Protein AF-A0AA44S541-F1 (afdb_monomer_lite)

Radius of gyration: 18.78 Å; chains: 1; bounding box: 30×49×44 Å

Foldseek 3Di:
DVLLVCLQDPQEDEDEDPDPVRVVVSLVSSLVSVVVNVHRSVSYHYHYDDDDQDDPDPVVSVVVVVVVVVVQPVVNVVVVVCVVVPPDD

Sequence (89 aa):
TGRQFAAKNADAIFTHSNSLEETKAFYADVKSRAADEGRDPSSVRIFPGISPIVADTEEEAEKKYREFAELIPIENAVTYLARFFDDYD

Structure (mmCIF, N/CA/C/O backbone):
data_AF-A0AA44S541-F1
#
_entry.id   AF-A0AA44S541-F1
#
loop_
_atom_site.group_PDB
_atom_site.id
_atom_site.type_symbol
_atom_site.label_atom_id
_atom_site.label_alt_id
_atom_site.label_comp_id
_atom_site.label_asym_id
_atom_site.label_entity_id
_atom_site.label_seq_id
_atom_site.pdbx_PDB_ins_code
_atom_site.Cartn_x
_atom_site.Cartn_y
_atom_site.Cartn_z
_atom_site.occupancy
_atom_site.B_iso_or_equiv
_atom_site.auth_seq_id
_atom_site.auth_comp_id
_atom_site.auth_asym_id
_atom_site.auth_atom_id
_atom_site.pdbx_PDB_model_num
ATOM 1 N N . THR A 1 1 ? -6.603 15.313 12.447 1.00 88.38 1 THR A N 1
ATOM 2 C CA . THR A 1 1 ? -5.863 15.141 11.173 1.00 88.38 1 THR A CA 1
ATOM 3 C C . THR A 1 1 ? -6.704 14.317 10.211 1.00 88.38 1 THR A C 1
ATOM 5 O O . THR A 1 1 ? -7.639 13.664 10.668 1.00 88.38 1 THR A O 1
ATOM 8 N N . GLY A 1 2 ? -6.376 14.295 8.912 1.00 91.44 2 GLY A N 1
ATOM 9 C CA . GLY A 1 2 ? -7.083 13.444 7.939 1.00 91.44 2 GLY A CA 1
ATOM 10 C C . GLY A 1 2 ? -7.089 11.959 8.328 1.00 91.44 2 GLY A C 1
ATOM 11 O O . GLY A 1 2 ? -8.106 11.289 8.187 1.00 91.44 2 GLY A O 1
ATOM 12 N N . ARG A 1 3 ? -6.003 11.471 8.945 1.00 92.31 3 ARG A N 1
ATOM 13 C CA . ARG A 1 3 ? -5.918 10.093 9.459 1.00 92.31 3 ARG A CA 1
ATOM 14 C C . ARG A 1 3 ? -6.910 9.805 10.587 1.00 92.31 3 ARG A C 1
ATOM 16 O O . ARG A 1 3 ? -7.523 8.748 10.569 1.00 92.31 3 ARG A O 1
AT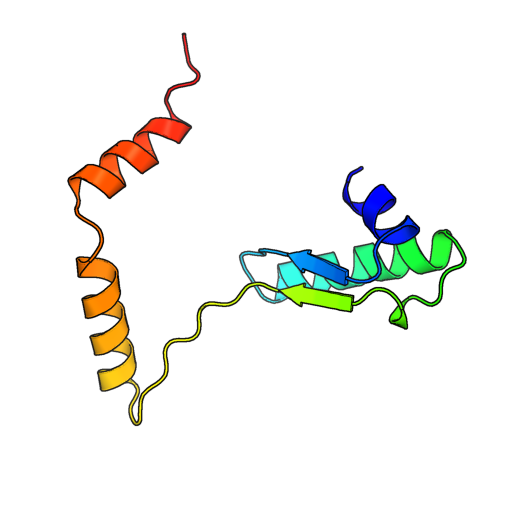OM 23 N N . GLN A 1 4 ? -7.113 10.737 11.524 1.00 95.88 4 GLN A N 1
ATOM 24 C CA . GLN A 1 4 ? -8.124 10.570 12.580 1.00 95.88 4 GLN A CA 1
ATOM 25 C C . GLN A 1 4 ? -9.536 10.504 11.993 1.00 95.88 4 GLN A C 1
ATOM 27 O O . GLN A 1 4 ? -10.325 9.635 12.348 1.00 95.88 4 GLN A O 1
ATOM 32 N N . PHE A 1 5 ? -9.838 11.406 11.057 1.00 96.00 5 PHE A N 1
ATOM 33 C CA . PHE A 1 5 ? -11.133 11.422 10.386 1.00 96.00 5 PHE A CA 1
ATOM 34 C C . PHE A 1 5 ? -11.390 10.109 9.633 1.00 96.00 5 PHE A C 1
ATOM 36 O O . PHE A 1 5 ? -12.466 9.529 9.759 1.00 96.00 5 PHE A O 1
ATOM 43 N N . ALA A 1 6 ? -10.394 9.608 8.900 1.00 94.69 6 ALA A N 1
ATOM 44 C CA . ALA A 1 6 ? -10.509 8.349 8.176 1.00 94.69 6 ALA A CA 1
ATOM 45 C C . ALA A 1 6 ? -10.627 7.142 9.123 1.00 94.69 6 ALA A C 1
ATOM 47 O O . ALA A 1 6 ? -11.484 6.293 8.910 1.00 94.69 6 ALA A O 1
ATOM 48 N N . ALA A 1 7 ? -9.850 7.085 10.207 1.00 95.69 7 ALA A N 1
ATOM 49 C CA . ALA A 1 7 ? -9.941 5.999 11.186 1.00 95.69 7 ALA A CA 1
ATOM 50 C C . ALA A 1 7 ? -11.338 5.891 11.822 1.00 95.69 7 ALA A C 1
ATOM 52 O O . ALA A 1 7 ? -11.839 4.787 12.034 1.00 95.69 7 ALA A O 1
ATOM 53 N N . LYS A 1 8 ? -12.003 7.028 12.053 1.00 96.69 8 LYS A N 1
ATOM 54 C CA . LYS A 1 8 ? -13.365 7.074 12.593 1.00 96.69 8 LYS A CA 1
ATOM 55 C C . LYS A 1 8 ? -14.447 6.684 11.581 1.00 96.69 8 LYS A C 1
ATOM 57 O O . LYS A 1 8 ? -15.415 6.040 11.965 1.00 96.69 8 LYS A O 1
ATOM 62 N N . ASN A 1 9 ? -14.306 7.081 10.315 1.00 96.94 9 ASN A N 1
ATOM 63 C CA . ASN A 1 9 ? -15.424 7.052 9.359 1.00 96.94 9 ASN A CA 1
ATOM 64 C C . ASN A 1 9 ? -15.241 6.098 8.172 1.00 96.94 9 ASN A C 1
ATOM 66 O O . ASN A 1 9 ? -16.225 5.734 7.541 1.00 96.94 9 ASN A O 1
ATOM 70 N N . ALA A 1 10 ? -14.011 5.730 7.812 1.00 96.81 10 ALA A N 1
ATOM 71 C CA . ALA A 1 10 ? -13.751 4.999 6.577 1.00 96.81 10 ALA A CA 1
ATOM 72 C C . ALA A 1 10 ? -13.894 3.486 6.769 1.00 96.81 10 ALA A C 1
ATOM 74 O O . ALA A 1 10 ? -13.403 2.927 7.753 1.00 96.81 10 ALA A O 1
ATOM 75 N N . ASP A 1 11 ? -14.498 2.820 5.789 1.00 96.94 11 ASP A N 1
ATOM 76 C CA . ASP A 1 11 ? -14.439 1.361 5.634 1.00 96.94 11 ASP A CA 1
ATOM 77 C C . ASP A 1 11 ? -13.185 0.930 4.865 1.00 96.94 11 ASP A C 1
ATOM 79 O O . ASP A 1 11 ? -12.650 -0.158 5.072 1.00 96.94 11 ASP A O 1
ATOM 83 N N . ALA A 1 12 ? -12.680 1.804 3.991 1.00 96.69 12 ALA A N 1
ATOM 84 C CA . ALA A 1 12 ? -11.465 1.590 3.224 1.00 96.69 12 ALA A CA 1
ATOM 85 C C . ALA A 1 12 ? -10.681 2.892 3.027 1.00 96.69 12 ALA A C 1
ATOM 87 O O . ALA A 1 12 ? -11.261 3.959 2.833 1.00 96.69 12 ALA A O 1
ATOM 88 N N . ILE A 1 13 ? -9.353 2.791 3.044 1.00 96.06 13 ILE A N 1
ATOM 89 C CA . ILE A 1 13 ? -8.429 3.905 2.832 1.00 96.06 13 ILE A CA 1
ATOM 90 C C . ILE A 1 13 ? -7.437 3.518 1.741 1.00 96.06 13 ILE A C 1
ATOM 92 O O . ILE A 1 13 ? -6.673 2.566 1.905 1.00 96.06 13 ILE A O 1
ATOM 96 N N . PHE A 1 14 ? -7.414 4.290 0.657 1.00 94.81 14 PHE A N 1
ATOM 97 C CA . PHE A 1 14 ? -6.347 4.229 -0.337 1.00 94.81 14 PHE A CA 1
ATOM 98 C C . PHE A 1 14 ? -5.161 5.062 0.140 1.00 94.81 14 PHE A C 1
ATOM 100 O O . PHE A 1 14 ? -5.336 6.191 0.598 1.00 94.81 14 PHE A O 1
ATOM 107 N N . THR A 1 15 ? -3.956 4.509 0.051 1.00 91.19 15 THR A N 1
ATOM 108 C CA . THR A 1 15 ? -2.732 5.192 0.481 1.00 91.19 15 THR A CA 1
ATOM 109 C C . THR A 1 15 ? -1.649 5.078 -0.579 1.00 91.19 15 THR A C 1
ATOM 111 O O . THR A 1 15 ? -1.564 4.068 -1.266 1.00 91.19 15 THR A O 1
ATOM 114 N N . HIS A 1 16 ? -0.822 6.109 -0.704 1.00 86.06 16 HIS A N 1
ATOM 115 C CA . HIS A 1 16 ? 0.403 6.075 -1.495 1.00 86.06 16 HIS A CA 1
ATOM 116 C C . HIS A 1 16 ? 1.555 6.412 -0.552 1.00 86.06 16 HIS A C 1
ATOM 118 O O . HIS A 1 16 ? 1.656 7.530 -0.054 1.00 86.06 16 HIS A O 1
ATOM 124 N N . SER A 1 17 ? 2.377 5.411 -0.260 1.00 84.06 17 SER A N 1
ATOM 125 C CA . SER A 1 17 ? 3.567 5.512 0.588 1.00 84.06 17 SER A CA 1
ATOM 126 C C . SER A 1 17 ? 4.778 5.087 -0.227 1.00 84.06 17 SER A C 1
ATOM 128 O O . SER A 1 17 ? 4.672 4.144 -1.011 1.00 84.06 17 SER A O 1
ATOM 130 N N . ASN A 1 18 ? 5.920 5.731 -0.014 1.00 85.56 18 ASN A N 1
ATOM 131 C CA . ASN A 1 18 ? 7.095 5.561 -0.870 1.00 85.56 18 ASN A CA 1
ATOM 132 C C . ASN A 1 18 ? 7.897 4.292 -0.549 1.00 85.56 18 ASN A C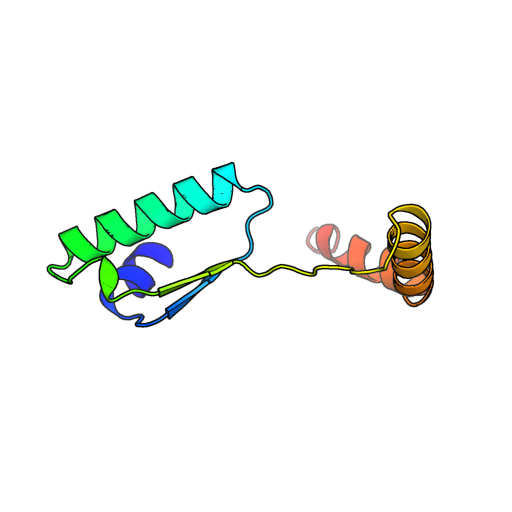 1
ATOM 134 O O . ASN A 1 18 ? 8.807 3.927 -1.288 1.00 85.56 18 ASN A O 1
ATOM 138 N N . SER A 1 19 ? 7.582 3.613 0.557 1.00 91.75 19 SER A N 1
ATOM 139 C CA . SER A 1 19 ? 8.228 2.362 0.948 1.00 91.75 19 SER A CA 1
ATOM 140 C C . SER A 1 19 ? 7.289 1.452 1.731 1.00 91.75 19 SER A C 1
ATOM 142 O O . SER A 1 19 ? 6.312 1.905 2.331 1.00 91.75 19 SER A O 1
ATOM 144 N N . LEU A 1 20 ? 7.637 0.163 1.785 1.00 92.81 20 LEU A N 1
ATOM 145 C CA . LEU A 1 20 ? 6.939 -0.821 2.611 1.00 92.81 20 LEU A CA 1
ATOM 146 C C . LEU A 1 20 ? 6.932 -0.428 4.097 1.00 92.81 20 LEU A C 1
ATOM 148 O O . LEU A 1 20 ? 5.936 -0.636 4.788 1.00 92.81 20 LEU A O 1
ATOM 152 N N . GLU A 1 21 ? 8.030 0.139 4.595 1.00 95.75 21 GLU A N 1
ATOM 153 C CA . GLU A 1 21 ? 8.141 0.548 5.998 1.00 95.75 21 GLU A CA 1
ATOM 154 C C . GLU A 1 21 ? 7.211 1.723 6.316 1.00 95.75 21 GLU A C 1
ATOM 156 O O . GLU A 1 21 ? 6.483 1.682 7.311 1.00 95.75 21 GLU A O 1
ATOM 161 N N . GLU A 1 22 ? 7.119 2.714 5.423 1.00 94.31 22 GLU A N 1
ATOM 162 C CA . GLU A 1 22 ? 6.116 3.777 5.538 1.00 94.31 22 GLU A CA 1
ATOM 163 C C . GLU A 1 22 ? 4.685 3.224 5.477 1.00 94.31 22 GLU A C 1
ATOM 165 O O . GLU A 1 22 ? 3.835 3.643 6.268 1.00 94.31 22 GLU A O 1
ATOM 170 N N . THR A 1 23 ? 4.410 2.254 4.592 1.00 94.50 23 THR A N 1
ATOM 171 C CA . THR A 1 23 ? 3.094 1.599 4.516 1.00 94.50 23 THR A CA 1
ATOM 172 C C . THR A 1 23 ? 2.734 0.924 5.835 1.00 94.50 23 THR A C 1
ATOM 174 O O . THR A 1 23 ? 1.615 1.084 6.323 1.00 94.50 23 THR A O 1
ATOM 177 N N . LYS A 1 24 ? 3.669 0.173 6.431 1.00 96.44 24 LYS A N 1
ATOM 178 C CA . LYS A 1 24 ? 3.463 -0.524 7.710 1.00 96.44 24 LYS A CA 1
ATOM 179 C C . LYS A 1 24 ? 3.224 0.461 8.850 1.00 96.44 24 LYS A C 1
ATOM 181 O O . LYS A 1 24 ? 2.313 0.249 9.649 1.00 96.44 24 LYS A O 1
ATOM 186 N N . ALA A 1 25 ? 3.994 1.547 8.905 1.00 96.06 25 ALA A N 1
ATOM 187 C CA . ALA A 1 25 ? 3.816 2.591 9.910 1.00 96.06 25 ALA A CA 1
ATOM 188 C C . ALA A 1 25 ? 2.448 3.279 9.770 1.00 96.06 25 ALA A C 1
ATOM 190 O O . ALA A 1 25 ? 1.730 3.443 10.757 1.00 96.06 25 ALA A O 1
ATOM 191 N N . PHE A 1 26 ? 2.046 3.619 8.540 1.00 95.19 26 PHE A N 1
ATOM 192 C CA . PHE A 1 26 ? 0.720 4.169 8.251 1.00 95.19 26 PHE A CA 1
ATOM 193 C C . PHE A 1 26 ? -0.398 3.198 8.645 1.00 95.19 26 PHE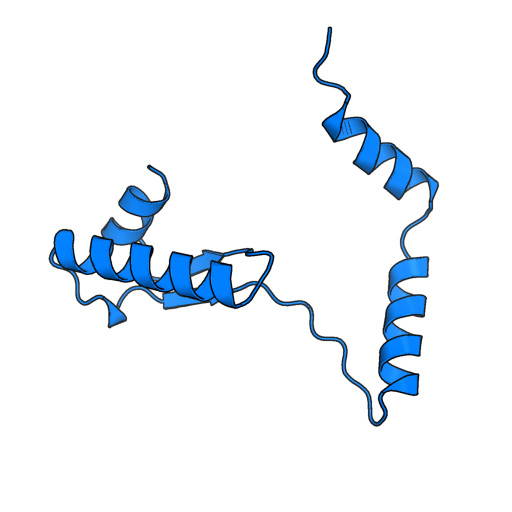 A C 1
ATOM 195 O O . PHE A 1 26 ? -1.379 3.602 9.270 1.00 95.19 26 PHE A O 1
ATOM 202 N N . TYR A 1 27 ? -0.238 1.915 8.311 1.00 96.38 27 TYR A N 1
ATOM 203 C CA . TYR A 1 27 ? -1.179 0.866 8.681 1.00 96.38 27 TYR A CA 1
ATOM 204 C C . TYR A 1 27 ? -1.358 0.807 10.200 1.00 96.38 27 TYR A C 1
ATOM 206 O O . TYR A 1 27 ? -2.483 0.912 10.681 1.00 96.38 27 TYR A O 1
ATOM 214 N N . ALA A 1 28 ? -0.265 0.703 10.961 1.00 97.44 28 ALA A N 1
ATOM 215 C CA . ALA A 1 28 ? -0.311 0.630 12.420 1.00 97.44 28 ALA A CA 1
ATOM 216 C C . ALA A 1 28 ? -0.982 1.867 13.050 1.00 97.44 28 ALA A C 1
ATOM 218 O O . ALA A 1 28 ? -1.848 1.718 13.912 1.00 97.44 28 ALA A O 1
ATOM 219 N N . ASP A 1 29 ? -0.648 3.070 12.573 1.00 96.81 29 ASP A N 1
ATOM 220 C CA . ASP A 1 29 ? -1.228 4.339 13.039 1.00 96.81 29 ASP A CA 1
ATOM 221 C C . ASP A 1 29 ? -2.751 4.384 12.825 1.00 96.81 29 ASP A C 1
ATOM 223 O O . ASP A 1 29 ? -3.507 4.668 13.753 1.00 96.81 29 ASP A O 1
ATOM 227 N N . VAL A 1 30 ? -3.232 4.040 11.627 1.00 97.06 30 VAL A N 1
ATOM 228 C CA . VAL A 1 30 ? -4.675 4.012 11.334 1.00 97.06 30 VAL A CA 1
ATOM 229 C C . VAL A 1 30 ? -5.400 2.967 12.182 1.00 97.06 30 VAL A C 1
ATOM 231 O O . VAL A 1 30 ? -6.482 3.247 12.698 1.00 97.06 30 VAL A O 1
ATOM 234 N N . LYS A 1 31 ? -4.822 1.771 12.343 1.00 97.75 31 LYS A N 1
ATOM 235 C CA . LYS A 1 31 ? -5.432 0.694 13.137 1.00 97.75 31 LYS A CA 1
ATOM 236 C C . LYS A 1 31 ? -5.542 1.059 14.614 1.00 97.75 31 LYS A C 1
ATOM 238 O O . LYS A 1 31 ? -6.591 0.807 15.201 1.00 97.75 31 LYS A O 1
ATOM 243 N N . SER A 1 32 ? -4.509 1.684 15.183 1.00 98.25 32 SER A N 1
ATOM 244 C CA . SER A 1 32 ? -4.544 2.189 16.561 1.00 98.25 32 SER A CA 1
ATOM 245 C C . SER A 1 32 ? -5.666 3.208 16.736 1.00 98.25 32 SER A C 1
ATOM 247 O O . SER A 1 32 ? -6.504 3.054 17.614 1.00 98.25 32 SER A O 1
ATOM 249 N N . ARG A 1 33 ? -5.763 4.192 15.834 1.00 97.94 33 ARG A N 1
ATOM 250 C CA . ARG A 1 33 ? -6.808 5.227 15.902 1.00 97.94 33 ARG A CA 1
ATOM 251 C C . ARG A 1 33 ? -8.218 4.663 15.758 1.00 97.94 33 ARG A C 1
ATOM 253 O O . ARG A 1 33 ? -9.140 5.177 16.377 1.00 97.94 33 ARG A O 1
ATOM 260 N N . ALA A 1 34 ? -8.401 3.635 14.930 1.00 98.00 34 ALA A N 1
ATOM 261 C CA . ALA A 1 34 ? -9.694 2.972 14.794 1.00 98.00 34 ALA A CA 1
ATOM 262 C C . ALA A 1 34 ? -10.099 2.281 16.107 1.00 98.00 34 ALA A C 1
ATOM 264 O O . ALA A 1 34 ? -11.253 2.404 16.516 1.00 98.00 34 ALA A O 1
ATOM 265 N N . ALA A 1 35 ? -9.146 1.628 16.786 1.00 98.00 35 ALA A N 1
ATOM 266 C CA . ALA A 1 35 ? -9.366 1.056 18.114 1.00 98.00 35 ALA A CA 1
ATOM 267 C C . ALA A 1 35 ? -9.728 2.137 19.145 1.00 98.00 35 ALA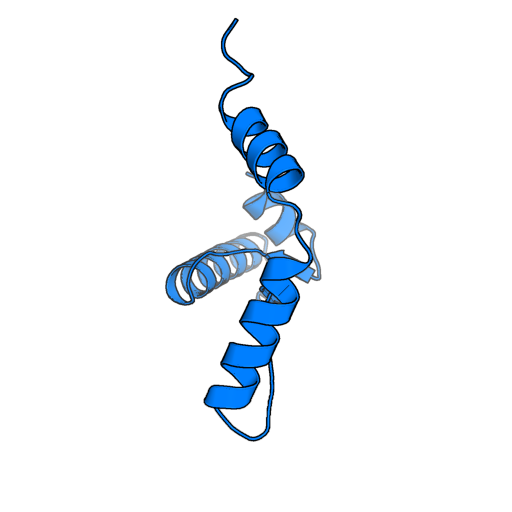 A C 1
ATOM 269 O O . ALA A 1 35 ? -10.682 1.960 19.900 1.00 98.00 35 ALA A O 1
ATOM 270 N N . ASP A 1 36 ? -9.016 3.268 19.136 1.00 97.69 36 ASP A N 1
ATOM 271 C CA . ASP A 1 36 ? -9.258 4.393 20.051 1.00 97.69 36 ASP A CA 1
ATOM 272 C C . ASP A 1 36 ? -10.659 5.013 19.864 1.00 97.69 36 ASP A C 1
ATOM 274 O O . ASP A 1 36 ? -11.261 5.503 20.817 1.00 97.69 36 ASP A O 1
ATOM 278 N N . GLU A 1 37 ? -11.214 4.952 18.649 1.00 96.81 37 GLU A N 1
ATOM 279 C CA . GLU A 1 37 ? -12.592 5.368 18.328 1.00 96.81 37 GLU A CA 1
ATOM 280 C C . GLU A 1 37 ? -13.635 4.261 18.601 1.00 96.81 37 GLU A C 1
ATOM 282 O O . GLU A 1 37 ? -14.806 4.403 18.246 1.00 96.81 37 GLU A O 1
ATOM 287 N N . GLY A 1 38 ? -13.232 3.144 19.216 1.00 97.12 38 GLY A N 1
ATOM 288 C CA . GLY A 1 38 ? -14.114 2.034 19.584 1.00 97.12 38 GLY A CA 1
ATOM 289 C C . GLY A 1 38 ? -14.545 1.144 18.415 1.00 97.12 38 GLY A C 1
ATOM 290 O O . GLY A 1 38 ? -15.495 0.371 18.550 1.00 97.12 38 GLY A O 1
ATOM 291 N N . ARG A 1 39 ? -13.876 1.236 17.260 1.00 97.81 39 ARG A N 1
ATOM 292 C CA . ARG A 1 39 ? -14.133 0.373 16.099 1.00 97.81 39 ARG A CA 1
ATOM 293 C C . ARG A 1 39 ? -13.261 -0.875 16.159 1.00 97.81 39 ARG A C 1
ATOM 295 O O . ARG A 1 39 ? -12.151 -0.844 16.680 1.00 97.81 39 ARG A O 1
ATOM 302 N N . ASP A 1 40 ? -13.720 -1.956 15.530 1.00 97.75 40 ASP A N 1
ATOM 303 C CA . ASP A 1 40 ? -12.836 -3.077 15.207 1.00 97.75 40 ASP A CA 1
ATOM 304 C C . ASP A 1 40 ? -11.766 -2.593 14.210 1.00 97.75 40 ASP A C 1
ATOM 306 O O . ASP A 1 40 ? -12.122 -2.211 13.087 1.00 97.75 40 ASP A O 1
ATOM 310 N N . PRO A 1 41 ? -10.463 -2.630 14.545 1.00 96.94 41 PRO A N 1
ATOM 311 C CA . PRO A 1 41 ? -9.412 -2.222 13.622 1.00 96.94 41 PRO A CA 1
ATOM 312 C C . PRO A 1 41 ? -9.457 -2.990 12.300 1.00 96.94 41 PRO A C 1
ATOM 314 O O . PRO A 1 41 ? -9.078 -2.448 11.264 1.00 96.94 41 PRO A O 1
ATOM 317 N N . SER A 1 42 ? -9.931 -4.240 12.288 1.00 96.62 42 SER A N 1
ATOM 318 C CA . SER A 1 42 ? -10.039 -5.057 11.076 1.00 96.62 42 SER A CA 1
ATOM 319 C C . SER A 1 42 ? -11.071 -4.517 10.071 1.00 96.62 42 SER A C 1
ATOM 321 O O . SER A 1 42 ? -10.911 -4.733 8.865 1.00 96.62 42 SER A O 1
ATOM 323 N N . SER A 1 43 ? -12.054 -3.742 10.549 1.00 96.56 43 SER A N 1
ATOM 324 C CA . SER A 1 43 ? -13.122 -3.150 9.732 1.00 96.56 43 SER A CA 1
ATOM 325 C C . SER A 1 43 ? -12.639 -2.046 8.785 1.00 96.56 43 SER A C 1
ATOM 327 O O . SER A 1 43 ? -13.279 -1.801 7.769 1.00 96.56 43 SER A O 1
ATOM 329 N N . VAL A 1 44 ? -11.483 -1.427 9.060 1.00 97.25 44 VAL A N 1
ATOM 330 C CA . VAL A 1 44 ? -10.894 -0.386 8.202 1.00 97.25 44 VAL A CA 1
ATOM 331 C C . VAL A 1 44 ? -9.883 -1.008 7.244 1.00 97.25 44 VAL A C 1
ATOM 333 O O . VAL A 1 44 ? -8.744 -1.282 7.623 1.00 97.25 44 VAL A O 1
ATOM 336 N N . ARG A 1 45 ? -10.253 -1.260 5.991 1.00 97.31 45 ARG A N 1
ATOM 337 C CA . ARG A 1 45 ? -9.333 -1.806 4.980 1.00 97.31 45 ARG A CA 1
ATOM 338 C C . ARG A 1 45 ? -8.336 -0.742 4.523 1.00 97.31 45 ARG A C 1
ATOM 340 O O . ARG A 1 45 ? -8.669 0.431 4.413 1.00 97.31 45 ARG A O 1
ATOM 347 N N . ILE A 1 46 ? -7.095 -1.146 4.272 1.00 95.94 46 ILE A N 1
ATOM 348 C CA . ILE A 1 46 ? -6.040 -0.244 3.798 1.00 95.94 46 ILE A CA 1
ATOM 349 C C . ILE A 1 46 ? -5.516 -0.811 2.487 1.00 95.94 46 ILE A C 1
ATOM 351 O O . ILE A 1 46 ? -5.111 -1.972 2.441 1.00 95.94 46 ILE A O 1
ATOM 355 N N . PHE A 1 47 ? -5.552 0.009 1.441 1.00 95.62 47 PHE A N 1
ATOM 356 C CA . PHE A 1 47 ? -5.187 -0.348 0.077 1.00 95.62 47 PHE A CA 1
ATOM 357 C C . PHE A 1 47 ? -4.023 0.533 -0.388 1.00 95.62 47 PHE A C 1
ATOM 359 O O . PHE A 1 47 ? -4.241 1.666 -0.827 1.00 95.62 47 PHE A O 1
ATOM 366 N N . PRO A 1 48 ? -2.776 0.051 -0.257 1.00 94.25 48 PRO A N 1
ATOM 367 C CA . PRO A 1 48 ? -1.625 0.719 -0.843 1.00 94.25 48 PRO A CA 1
ATOM 368 C C . PRO A 1 48 ? -1.739 0.710 -2.369 1.00 94.25 48 PRO A C 1
ATOM 370 O O . PRO A 1 48 ? -1.954 -0.342 -2.970 1.00 94.25 48 PRO A O 1
ATOM 373 N N . GLY A 1 49 ? -1.602 1.877 -2.990 1.00 93.38 49 GLY A N 1
ATOM 374 C CA . GLY A 1 49 ? -1.468 2.001 -4.433 1.00 93.38 49 GLY A CA 1
ATOM 375 C C . GLY A 1 49 ? -0.125 1.432 -4.876 1.00 93.38 49 GLY A C 1
ATOM 376 O O . GLY A 1 49 ? 0.919 1.838 -4.367 1.00 93.38 49 GLY A O 1
ATOM 377 N N . ILE A 1 50 ? -0.160 0.481 -5.807 1.00 92.06 50 ILE A N 1
ATOM 378 C CA . ILE A 1 50 ? 1.023 -0.104 -6.440 1.00 92.06 50 ILE A CA 1
ATOM 379 C C . ILE A 1 50 ? 0.822 -0.144 -7.955 1.00 92.06 50 ILE A C 1
ATOM 381 O O . ILE A 1 50 ? -0.301 -0.317 -8.429 1.00 92.06 50 ILE A O 1
ATOM 385 N N . SER A 1 51 ? 1.922 -0.042 -8.698 1.00 91.75 51 SER A N 1
ATOM 386 C CA . SER A 1 51 ? 1.940 -0.108 -10.164 1.00 91.75 51 SER A CA 1
ATOM 387 C C . SER A 1 51 ? 2.865 -1.242 -10.618 1.00 91.75 51 SER A C 1
ATOM 389 O O . SER A 1 51 ? 4.002 -0.980 -11.009 1.00 91.75 51 SER A O 1
ATOM 391 N N . PRO A 1 52 ? 2.442 -2.514 -10.492 1.00 93.56 52 PRO A N 1
ATOM 392 C CA . PRO A 1 52 ? 3.284 -3.646 -10.853 1.00 93.56 52 PRO A CA 1
ATOM 393 C C . PRO A 1 52 ? 3.465 -3.740 -12.373 1.00 93.56 52 PRO A C 1
ATOM 395 O O . PRO A 1 52 ? 2.502 -3.627 -13.131 1.00 93.56 52 PRO A O 1
ATOM 398 N N . ILE A 1 53 ? 4.692 -4.022 -12.807 1.00 96.44 53 ILE A N 1
ATOM 399 C CA . ILE A 1 53 ? 5.025 -4.378 -14.190 1.00 96.44 53 ILE A CA 1
ATOM 400 C C . ILE A 1 53 ? 5.468 -5.838 -14.183 1.00 96.44 53 ILE A C 1
ATOM 402 O O . ILE A 1 53 ? 6.340 -6.220 -13.407 1.00 96.44 53 ILE A O 1
ATOM 406 N N . VAL A 1 54 ? 4.830 -6.664 -15.015 1.00 97.00 54 VAL A N 1
ATOM 407 C CA . VAL A 1 54 ? 5.017 -8.123 -15.021 1.00 97.00 54 VAL A CA 1
ATOM 408 C C . VAL A 1 54 ? 5.424 -8.631 -16.405 1.00 97.00 54 VAL A C 1
A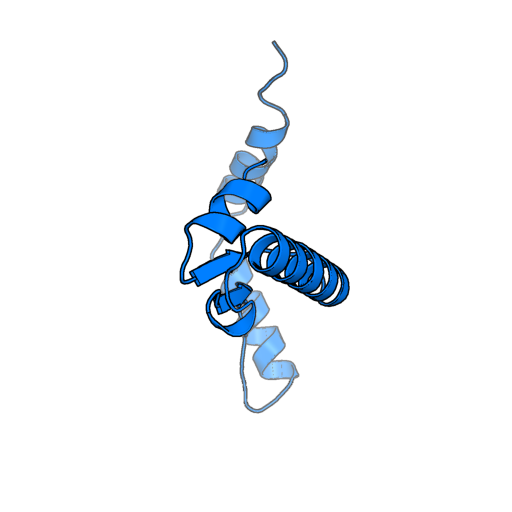TOM 410 O O . VAL A 1 54 ? 4.902 -8.177 -17.431 1.00 97.00 54 VAL A O 1
ATOM 413 N N . ALA A 1 55 ? 6.352 -9.585 -16.444 1.00 97.75 55 ALA A N 1
ATOM 414 C CA . ALA A 1 55 ? 6.790 -10.305 -17.639 1.00 97.75 55 ALA A CA 1
ATOM 415 C C . ALA A 1 55 ? 7.370 -11.679 -17.257 1.00 97.75 55 ALA A C 1
ATOM 417 O O . ALA A 1 55 ? 7.542 -11.953 -16.068 1.00 97.75 55 ALA A O 1
ATOM 418 N N . ASP A 1 56 ? 7.651 -12.522 -18.252 1.00 98.31 56 ASP A N 1
ATOM 419 C CA . ASP A 1 56 ? 8.168 -13.878 -18.027 1.00 98.31 56 ASP A CA 1
ATOM 420 C C . ASP A 1 56 ? 9.627 -13.854 -17.540 1.00 98.31 56 ASP A C 1
ATOM 422 O O . ASP A 1 56 ? 10.064 -14.753 -16.818 1.00 98.31 56 ASP A O 1
ATOM 426 N N . THR A 1 57 ? 10.365 -12.793 -17.876 1.00 98.50 57 THR A N 1
ATOM 427 C CA . THR A 1 57 ? 11.731 -12.532 -17.405 1.00 98.50 57 THR A CA 1
ATOM 428 C C . THR A 1 57 ? 11.902 -11.107 -16.868 1.00 98.50 57 THR A C 1
ATOM 430 O O . THR A 1 57 ? 11.152 -10.189 -17.209 1.00 98.50 57 THR A O 1
ATOM 433 N N . GLU A 1 58 ? 12.926 -10.899 -16.036 1.00 98.00 58 GLU A N 1
ATOM 434 C CA . GLU A 1 58 ? 13.287 -9.572 -15.512 1.00 98.00 58 GLU A CA 1
ATOM 435 C C . GLU A 1 58 ? 13.666 -8.595 -16.636 1.00 98.00 58 GLU A C 1
ATOM 437 O O . GLU A 1 58 ? 13.232 -7.445 -16.630 1.00 98.00 58 GLU A O 1
ATOM 442 N N . GLU A 1 59 ? 14.400 -9.070 -17.647 1.00 98.25 59 GLU A N 1
ATOM 443 C CA . GLU A 1 59 ? 14.789 -8.265 -18.809 1.00 98.25 59 GLU A CA 1
ATOM 444 C C . GLU A 1 59 ? 13.566 -7.732 -19.571 1.00 98.25 59 GLU A C 1
ATOM 446 O O . GLU A 1 59 ? 13.519 -6.558 -19.946 1.00 98.25 59 GLU A O 1
ATOM 451 N N . GLU A 1 60 ? 12.546 -8.568 -19.767 1.00 98.12 60 GLU A N 1
ATOM 452 C CA . GLU A 1 60 ? 11.301 -8.159 -20.416 1.00 98.12 60 GLU A CA 1
ATOM 453 C C . GLU A 1 60 ? 10.479 -7.199 -19.552 1.00 98.12 60 GLU A C 1
ATOM 455 O O . GLU A 1 60 ? 9.846 -6.290 -20.092 1.00 98.12 60 GLU A O 1
ATOM 460 N N . ALA A 1 61 ? 10.475 -7.370 -18.227 1.00 98.19 61 ALA A N 1
ATOM 461 C CA . ALA A 1 61 ? 9.785 -6.457 -17.317 1.00 98.19 61 ALA A CA 1
ATOM 462 C C . ALA A 1 61 ? 10.430 -5.065 -17.349 1.00 98.19 61 ALA A C 1
ATOM 464 O O . ALA A 1 61 ? 9.735 -4.058 -17.485 1.00 98.19 61 ALA A O 1
ATOM 465 N N . GLU A 1 62 ? 11.759 -5.016 -17.322 1.00 97.50 62 GLU A N 1
ATOM 466 C CA . GLU A 1 62 ? 12.530 -3.782 -17.425 1.00 97.50 62 GLU A CA 1
ATOM 467 C C . GLU A 1 62 ? 12.372 -3.133 -18.815 1.00 97.50 62 GLU A C 1
ATOM 469 O O . GLU A 1 62 ? 12.258 -1.912 -18.940 1.00 97.50 62 GLU A O 1
ATOM 474 N N . LYS A 1 63 ? 12.275 -3.936 -19.884 1.00 97.44 63 LYS A N 1
ATOM 475 C CA . LYS A 1 63 ? 11.936 -3.427 -21.220 1.00 97.44 63 LYS A CA 1
ATOM 476 C C . LYS A 1 63 ? 10.552 -2.772 -21.242 1.00 97.44 63 LYS A C 1
ATOM 478 O O . LYS A 1 63 ? 10.444 -1.645 -21.720 1.00 97.44 63 LYS A O 1
ATOM 483 N N . LYS A 1 64 ? 9.524 -3.425 -20.687 1.00 97.19 64 LYS A N 1
ATOM 484 C CA . LYS A 1 64 ? 8.171 -2.849 -20.571 1.00 97.19 64 LYS A CA 1
ATOM 485 C C . LYS A 1 64 ? 8.174 -1.559 -19.752 1.00 97.19 64 LYS A C 1
ATOM 487 O O . LYS A 1 64 ? 7.487 -0.611 -20.115 1.00 97.19 64 LYS A O 1
ATOM 492 N N . TYR A 1 65 ? 8.945 -1.508 -18.665 1.00 96.12 65 TYR A N 1
ATOM 493 C CA . TYR A 1 65 ? 9.097 -0.293 -17.864 1.00 96.12 65 TYR A CA 1
ATOM 494 C C . TYR A 1 65 ? 9.631 0.877 -18.693 1.00 96.12 65 TYR A C 1
ATOM 496 O O . TYR A 1 65 ? 9.030 1.952 -18.679 1.00 96.12 65 TYR A O 1
ATOM 504 N N . ARG A 1 66 ? 10.704 0.662 -19.464 1.00 94.75 66 ARG A N 1
ATOM 505 C CA . ARG A 1 66 ? 11.254 1.697 -20.351 1.00 94.75 66 ARG A CA 1
ATOM 506 C C . ARG A 1 66 ? 10.252 2.147 -21.409 1.00 94.75 66 ARG A C 1
ATOM 508 O O . ARG A 1 66 ? 10.056 3.346 -21.565 1.00 94.75 66 ARG A O 1
ATOM 515 N N . GLU A 1 67 ? 9.570 1.206 -22.062 1.00 94.19 67 GLU A N 1
ATOM 516 C CA . GLU A 1 67 ? 8.523 1.517 -23.046 1.00 94.19 67 GLU A CA 1
ATOM 517 C C . GLU A 1 67 ? 7.411 2.385 -22.429 1.00 94.19 67 GLU A C 1
ATOM 519 O O . GLU A 1 67 ? 6.981 3.358 -23.042 1.00 94.19 67 GLU A O 1
ATOM 524 N N . PHE A 1 68 ? 6.979 2.098 -21.193 1.00 91.25 68 PHE A N 1
ATOM 525 C CA . PHE A 1 68 ? 6.008 2.937 -20.482 1.00 91.25 68 PHE A CA 1
ATOM 526 C C . PHE A 1 68 ? 6.554 4.323 -20.125 1.00 91.25 68 PHE A C 1
ATOM 528 O O . PHE A 1 68 ? 5.821 5.305 -20.233 1.00 91.25 68 PHE A O 1
ATOM 535 N N . ALA A 1 69 ? 7.814 4.419 -19.698 1.00 88.38 69 ALA A N 1
ATOM 536 C CA . ALA A 1 69 ? 8.440 5.695 -19.360 1.00 88.38 69 ALA A CA 1
ATOM 537 C C . ALA A 1 69 ? 8.570 6.614 -20.589 1.00 88.38 69 ALA A C 1
ATOM 539 O O . ALA A 1 69 ? 8.350 7.819 -20.480 1.00 88.38 69 ALA A O 1
ATOM 540 N N . GLU A 1 70 ? 8.854 6.046 -21.763 1.00 89.75 70 GLU A N 1
ATOM 541 C CA . GLU A 1 70 ? 8.962 6.770 -23.037 1.00 89.75 70 GLU A CA 1
ATOM 542 C C . GLU A 1 70 ? 7.626 7.353 -23.531 1.00 89.75 70 GLU A C 1
ATOM 544 O O . GLU A 1 70 ? 7.622 8.295 -24.323 1.00 89.75 70 GLU A O 1
ATOM 549 N N . LEU A 1 71 ? 6.481 6.861 -23.036 1.00 90.31 71 LEU A N 1
ATOM 550 C CA . LEU A 1 71 ? 5.163 7.431 -23.353 1.00 90.31 71 LEU A CA 1
ATOM 551 C C . LEU A 1 71 ? 4.917 8.800 -22.703 1.00 90.31 71 LEU A C 1
ATOM 553 O O . LEU A 1 71 ? 3.905 9.433 -23.007 1.00 90.31 71 LEU A O 1
ATOM 557 N N . ILE A 1 72 ? 5.796 9.255 -21.806 1.00 85.12 72 ILE A N 1
ATOM 558 C CA . ILE A 1 72 ? 5.724 10.578 -21.185 1.00 85.12 72 ILE A CA 1
ATOM 559 C C . ILE A 1 72 ? 6.670 11.515 -21.951 1.00 85.12 72 ILE A C 1
ATOM 561 O O . ILE A 1 72 ? 7.884 11.422 -21.767 1.00 85.12 72 ILE A O 1
ATOM 565 N N . PRO A 1 73 ? 6.154 12.448 -22.782 1.00 85.31 73 PRO A N 1
ATOM 566 C CA . PRO A 1 73 ? 6.997 13.437 -23.446 1.00 85.31 73 PRO A CA 1
ATOM 567 C C . PRO A 1 73 ? 7.790 14.245 -22.418 1.00 85.31 73 PRO A C 1
ATOM 569 O O . PRO A 1 73 ? 7.247 14.640 -21.379 1.00 85.31 73 PRO A O 1
ATOM 572 N N . ILE A 1 74 ? 9.062 14.519 -22.711 1.00 84.38 74 ILE A N 1
ATOM 573 C CA . ILE A 1 74 ? 9.961 15.251 -21.805 1.00 84.38 74 ILE A CA 1
ATOM 574 C C . ILE A 1 74 ? 9.377 16.626 -21.466 1.00 84.38 74 ILE A C 1
ATOM 576 O O . ILE A 1 74 ? 9.475 17.080 -20.328 1.00 84.38 74 ILE A O 1
ATOM 580 N N . GLU A 1 75 ? 8.699 17.258 -22.420 1.00 82.88 75 GLU A N 1
ATOM 581 C CA . GLU A 1 75 ? 8.035 18.546 -22.248 1.00 82.88 75 GLU A CA 1
ATOM 582 C C . GLU A 1 75 ? 6.987 18.483 -21.127 1.00 82.88 75 GLU A C 1
ATOM 584 O O . GLU A 1 75 ? 6.959 19.352 -20.256 1.00 82.88 75 GLU A O 1
ATOM 589 N N . ASN A 1 76 ? 6.194 17.407 -21.075 1.00 83.44 76 ASN A N 1
ATOM 590 C CA . ASN A 1 76 ? 5.196 17.203 -20.025 1.00 83.44 76 ASN A CA 1
ATOM 591 C C . ASN A 1 76 ? 5.852 16.953 -18.662 1.00 83.44 76 ASN A C 1
ATOM 593 O O . ASN A 1 76 ? 5.352 17.434 -17.643 1.00 83.44 76 ASN A O 1
ATOM 597 N N . ALA A 1 77 ? 6.972 16.225 -18.630 1.00 80.50 77 ALA A N 1
ATOM 598 C CA . ALA A 1 77 ? 7.724 15.984 -17.401 1.00 80.50 77 ALA A CA 1
ATOM 599 C C . ALA A 1 77 ? 8.312 17.289 -16.831 1.00 80.50 77 ALA A C 1
ATOM 601 O O . ALA A 1 77 ? 8.222 17.529 -15.626 1.00 80.50 77 ALA A O 1
ATOM 602 N N . VAL A 1 78 ? 8.843 18.165 -17.692 1.00 83.31 78 VAL A N 1
ATOM 603 C CA . VAL A 1 78 ? 9.362 19.487 -17.303 1.00 83.31 78 VAL A CA 1
ATOM 604 C C . VAL A 1 78 ? 8.237 20.402 -16.811 1.00 83.31 78 VAL A C 1
ATOM 606 O O . VAL A 1 78 ? 8.381 21.026 -15.762 1.00 83.31 78 VAL A O 1
ATOM 609 N N . THR A 1 79 ? 7.089 20.445 -17.498 1.00 84.25 79 THR A N 1
ATOM 610 C CA . THR A 1 79 ? 5.920 21.205 -17.022 1.00 84.25 79 THR A CA 1
ATOM 611 C C . THR A 1 79 ? 5.420 20.692 -15.672 1.00 84.25 79 THR A C 1
ATOM 613 O O . THR A 1 79 ? 5.086 21.488 -14.798 1.00 84.25 79 THR A O 1
ATOM 616 N N . TYR A 1 80 ? 5.382 19.374 -15.461 1.00 82.00 80 TYR A N 1
ATOM 617 C CA . TYR A 1 80 ? 4.989 18.805 -14.172 1.00 82.00 80 TYR A CA 1
ATOM 618 C C . TYR A 1 80 ? 5.971 19.179 -13.054 1.00 82.00 80 TYR A C 1
ATOM 620 O O . TYR A 1 80 ? 5.537 19.528 -11.957 1.00 82.00 80 TYR A O 1
ATOM 628 N N . LEU A 1 81 ? 7.277 19.160 -13.339 1.00 82.44 81 LEU A N 1
ATOM 629 C CA . LEU A 1 81 ? 8.316 19.569 -12.396 1.00 82.44 81 LEU A CA 1
ATOM 630 C C . LEU A 1 81 ? 8.163 21.039 -11.979 1.00 82.44 81 LEU A C 1
ATOM 632 O O . LEU A 1 81 ? 8.274 21.339 -10.792 1.00 82.44 81 LEU A O 1
ATOM 636 N N . ALA A 1 82 ? 7.852 21.934 -12.923 1.00 81.81 82 ALA A N 1
ATOM 637 C CA . ALA A 1 82 ? 7.669 23.363 -12.661 1.00 81.81 82 ALA A CA 1
ATOM 638 C C . ALA A 1 82 ? 6.570 23.656 -11.623 1.00 81.81 82 ALA A C 1
ATOM 640 O O . ALA A 1 82 ? 6.703 24.600 -10.851 1.00 81.81 82 ALA A O 1
ATOM 641 N N . ARG A 1 83 ? 5.541 22.800 -11.507 1.00 79.12 83 ARG A N 1
ATOM 642 C CA . ARG A 1 83 ? 4.450 22.972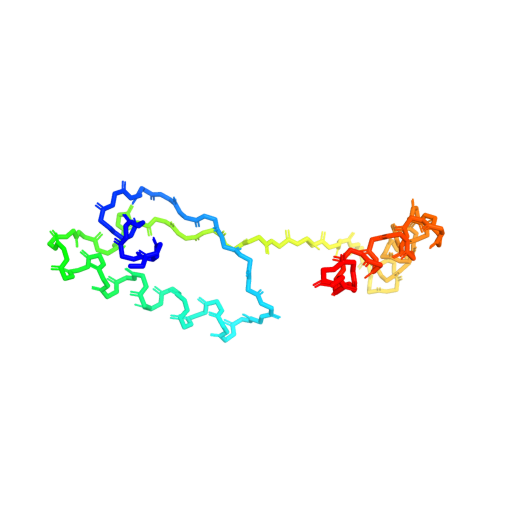 -10.523 1.00 79.12 83 ARG A CA 1
ATOM 643 C C . ARG A 1 83 ? 4.931 23.019 -9.075 1.00 79.12 83 ARG A C 1
ATOM 645 O O . ARG A 1 83 ? 4.252 23.597 -8.241 1.00 79.12 83 ARG A O 1
ATOM 652 N N . PHE A 1 84 ? 6.069 22.400 -8.762 1.00 73.56 84 PHE A N 1
ATOM 653 C CA . PHE A 1 84 ? 6.646 22.440 -7.415 1.00 73.56 84 PHE A CA 1
ATOM 654 C C . PHE A 1 84 ? 7.464 23.714 -7.142 1.00 73.56 84 PHE A C 1
ATOM 656 O O . PHE A 1 84 ? 7.888 23.923 -6.009 1.00 73.56 84 PHE A O 1
ATOM 663 N N . PHE A 1 85 ? 7.689 24.545 -8.165 1.00 77.00 85 PHE A N 1
ATOM 664 C CA . PHE A 1 85 ? 8.459 25.789 -8.102 1.00 77.00 85 PHE A CA 1
ATOM 665 C C . PHE A 1 85 ? 7.612 27.047 -8.375 1.00 77.00 85 PHE A C 1
ATOM 667 O O . PHE A 1 85 ? 8.079 28.142 -8.083 1.00 77.00 85 PHE A O 1
ATOM 674 N N . ASP A 1 86 ? 6.383 26.897 -8.883 1.00 61.72 86 ASP A N 1
ATOM 675 C CA . ASP A 1 86 ? 5.478 27.992 -9.290 1.00 61.72 86 ASP A CA 1
ATOM 676 C C . ASP A 1 86 ? 4.746 28.710 -8.127 1.00 61.72 86 ASP A C 1
ATOM 678 O O . ASP A 1 86 ? 3.957 29.613 -8.381 1.00 61.72 86 ASP A O 1
ATOM 682 N N . ASP A 1 87 ? 5.013 28.364 -6.859 1.00 54.41 87 ASP A N 1
ATOM 683 C CA . ASP A 1 87 ? 4.430 29.029 -5.669 1.00 54.41 87 ASP A CA 1
ATOM 684 C C . ASP A 1 87 ? 5.411 30.007 -4.973 1.00 54.41 87 ASP A C 1
ATOM 686 O O . ASP A 1 87 ? 5.374 30.193 -3.755 1.00 54.41 87 ASP A O 1
ATOM 690 N N . TYR A 1 88 ? 6.294 30.659 -5.735 1.00 50.03 88 TYR A N 1
ATOM 691 C CA . TYR A 1 88 ? 7.039 31.833 -5.263 1.00 50.03 88 TYR A CA 1
ATOM 692 C C . TYR A 1 88 ? 6.854 33.016 -6.221 1.00 50.03 88 TYR A C 1
ATOM 694 O O . TYR A 1 88 ? 7.715 33.281 -7.059 1.00 50.03 88 TYR A O 1
ATOM 702 N N . ASP A 1 89 ? 5.740 33.726 -6.041 1.00 45.41 89 ASP A N 1
ATOM 703 C CA . ASP A 1 89 ? 5.696 35.194 -6.138 1.00 45.41 89 ASP A CA 1
ATOM 704 C C . ASP A 1 89 ? 5.784 35.782 -4.717 1.00 45.41 89 ASP A C 1
ATOM 706 O O . ASP A 1 89 ? 5.067 35.276 -3.817 1.00 45.41 89 ASP A O 1
#

InterPro domains:
  IPR011251 Luciferase-like domain [PF00296] (3-69)
  IPR036661 Luciferase-like domain superfamily [G3DSA:3.20.20.30] (1-89)
  IPR036661 Luciferase-like domain superfamily [SSF51679] (2-84)
  IPR051260 Diverse substrate monooxygenases [PTHR30011] (2-86)

Organism: Streptococcus pneumoniae (NCBI:txid1313)

Secondary structure (DSSP, 8-state):
-HHHHHHHH-SEEEE--SSHHHHHHHHHHHHHHHHHTTS-GGGSEEEE-------SSHHHHHHHHHHHHHTS-HHHHHHHHHTTT----

pLDDT: mean 91.16, std 10.2, range [45.41, 98.5]